Protein AF-A0A1Z3U5L1-F1 (afdb_monomer_lite)

Sequence (80 aa):
MSAWNGIYDSDDVICPRCQGGGTVDCHCGGDLCVCENYGERDCPICHGEGEVSEEREATYFENQRAAFEAMRRVFKDTPQ

Secondary structure (DSSP, 8-state):
--------S--EEE-TTTTT-SEEESSEETTEE-SSGGGEEE-TTTTTSSEEEHHHHHHHHHHHHHHHHHHHHHHHHS--

Organism: Brevundimonas vesicularis (NCBI:txid41276)

Radius of gyration: 17.43 Å; chains: 1; bounding box: 50×40×34 Å

Structure (mmCIF, N/CA/C/O backbone):
data_AF-A0A1Z3U5L1-F1
#
_entry.id   AF-A0A1Z3U5L1-F1
#
loop_
_atom_site.group_PDB
_atom_site.id
_atom_site.type_symbol
_atom_site.label_atom_id
_atom_site.label_alt_id
_atom_site.label_comp_id
_atom_site.label_asym_id
_atom_site.label_entity_id
_atom_site.label_seq_id
_atom_site.pdbx_PDB_ins_code
_atom_site.Cartn_x
_atom_site.Cartn_y
_atom_site.Cartn_z
_atom_site.occupancy
_atom_site.B_iso_or_equiv
_atom_site.auth_seq_id
_atom_site.auth_comp_id
_atom_site.auth_asym_id
_atom_site.auth_atom_id
_atom_site.pdbx_PDB_model_num
ATOM 1 N N . MET A 1 1 ? 30.372 13.649 -6.156 1.00 36.34 1 MET A N 1
ATOM 2 C CA . MET A 1 1 ? 29.366 14.269 -5.271 1.00 36.34 1 MET A CA 1
ATOM 3 C C . MET A 1 1 ? 28.099 14.380 -6.092 1.00 36.34 1 MET A C 1
ATOM 5 O O . MET A 1 1 ? 28.031 15.235 -6.965 1.00 36.34 1 MET A O 1
ATOM 9 N N . SER A 1 2 ? 27.210 13.397 -5.947 1.00 42.25 2 SER A N 1
ATOM 10 C CA . SER A 1 2 ? 26.038 13.228 -6.809 1.00 42.25 2 SER A CA 1
ATOM 11 C C . SER A 1 2 ? 25.020 14.332 -6.555 1.00 42.25 2 SER A C 1
ATOM 13 O O . SER A 1 2 ? 24.712 14.645 -5.406 1.00 42.25 2 SER A O 1
ATOM 15 N N . ALA A 1 3 ? 24.546 14.927 -7.645 1.00 49.41 3 ALA A N 1
ATOM 16 C CA . ALA A 1 3 ? 23.545 15.973 -7.649 1.00 49.41 3 ALA A CA 1
ATOM 17 C C . ALA A 1 3 ? 22.174 15.378 -7.299 1.00 49.41 3 ALA A C 1
ATOM 19 O O . ALA A 1 3 ? 21.572 14.688 -8.114 1.00 49.41 3 ALA A O 1
ATOM 20 N N . TRP A 1 4 ? 21.692 15.664 -6.092 1.00 56.12 4 TRP A N 1
ATOM 21 C CA . TRP A 1 4 ? 20.294 15.498 -5.697 1.00 56.12 4 TRP A CA 1
ATOM 22 C C . TRP A 1 4 ? 19.619 16.871 -5.778 1.00 56.12 4 TRP A C 1
ATOM 24 O O . TRP A 1 4 ? 19.397 17.516 -4.764 1.00 56.12 4 TRP A O 1
ATOM 34 N N . ASN A 1 5 ? 19.391 17.367 -6.995 1.00 52.50 5 ASN A N 1
ATOM 35 C CA . ASN A 1 5 ? 18.697 18.636 -7.244 1.00 52.50 5 ASN A CA 1
ATOM 36 C C . ASN A 1 5 ? 17.631 18.413 -8.323 1.00 52.50 5 ASN A C 1
ATOM 38 O O . ASN A 1 5 ? 17.862 18.744 -9.485 1.00 52.50 5 ASN A O 1
ATOM 42 N N . GLY A 1 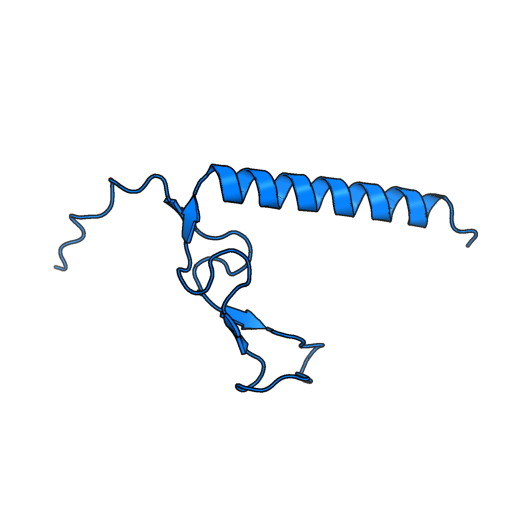6 ? 16.487 17.826 -7.957 1.00 46.38 6 GLY A N 1
ATOM 43 C CA . GLY A 1 6 ? 15.386 17.675 -8.915 1.00 46.38 6 GLY A CA 1
ATOM 44 C C . GLY A 1 6 ? 14.154 16.885 -8.469 1.00 46.38 6 GLY A C 1
ATOM 45 O O . GLY A 1 6 ? 13.611 16.175 -9.301 1.00 46.38 6 GLY A O 1
ATOM 46 N N . ILE A 1 7 ? 13.716 16.959 -7.205 1.00 52.56 7 ILE A N 1
ATOM 47 C CA . ILE A 1 7 ? 12.488 16.274 -6.746 1.00 52.56 7 ILE A CA 1
ATOM 48 C C . ILE A 1 7 ? 11.720 17.197 -5.790 1.00 52.56 7 ILE A C 1
ATOM 50 O O . ILE A 1 7 ? 11.876 17.069 -4.588 1.00 52.56 7 ILE A O 1
ATOM 54 N N . TYR A 1 8 ? 10.978 18.184 -6.287 1.00 54.66 8 TYR A N 1
ATOM 55 C CA . TYR A 1 8 ? 9.962 18.907 -5.497 1.00 54.66 8 TYR A CA 1
ATOM 56 C C . TYR A 1 8 ? 8.969 19.571 -6.458 1.00 54.66 8 TYR A C 1
ATOM 58 O O . TYR A 1 8 ? 8.870 20.792 -6.505 1.00 54.66 8 TYR A O 1
ATOM 66 N N . ASP A 1 9 ? 8.305 18.764 -7.287 1.00 55.59 9 ASP A N 1
ATOM 67 C CA . ASP A 1 9 ? 7.142 19.236 -8.059 1.00 55.59 9 ASP A CA 1
ATOM 68 C C . ASP A 1 9 ? 6.082 18.140 -8.283 1.00 55.59 9 ASP A C 1
ATOM 70 O O . ASP A 1 9 ? 5.163 18.322 -9.075 1.00 55.59 9 ASP A O 1
ATOM 74 N N . SER A 1 10 ? 6.199 16.992 -7.604 1.00 62.31 10 SER A N 1
ATOM 75 C CA . SER A 1 10 ? 5.095 16.043 -7.487 1.00 62.31 10 SER A CA 1
ATOM 76 C C . SER A 1 10 ? 4.575 16.081 -6.054 1.00 62.31 10 SER A C 1
ATOM 78 O O . SER A 1 10 ? 5.330 15.872 -5.105 1.00 62.31 10 SER A O 1
ATOM 80 N N . ASP A 1 11 ? 3.276 16.326 -5.895 1.00 75.69 11 ASP A N 1
ATOM 81 C CA . ASP A 1 11 ? 2.528 16.096 -4.648 1.00 75.69 11 ASP A CA 1
ATOM 82 C C . ASP A 1 11 ? 2.332 14.580 -4.395 1.00 75.69 11 ASP A C 1
ATOM 84 O O . ASP A 1 11 ? 1.328 14.132 -3.834 1.00 75.69 11 ASP A O 1
ATOM 88 N N . ASP A 1 12 ? 3.267 13.767 -4.886 1.00 86.88 12 ASP A N 1
ATOM 89 C CA . ASP A 1 12 ? 3.232 12.322 -4.782 1.00 86.88 12 ASP A CA 1
ATOM 90 C C . ASP A 1 12 ? 3.985 11.895 -3.520 1.00 86.88 12 ASP A C 1
ATOM 92 O O . ASP A 1 12 ? 5.071 12.378 -3.188 1.00 86.88 12 ASP A O 1
ATOM 96 N N . VAL A 1 13 ? 3.368 10.979 -2.786 1.00 94.62 13 VAL A N 1
A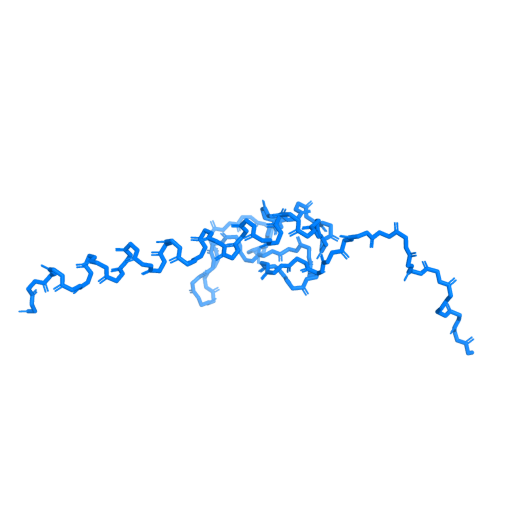TOM 97 C CA . VAL A 1 13 ? 3.880 10.394 -1.553 1.00 94.62 13 VAL A CA 1
ATOM 98 C C . VAL A 1 13 ? 4.222 8.927 -1.775 1.00 94.62 13 VAL A C 1
ATOM 100 O O . VAL A 1 13 ? 3.708 8.254 -2.671 1.00 94.62 13 VAL A O 1
ATOM 103 N N . ILE A 1 14 ? 5.089 8.390 -0.920 1.00 96.31 14 ILE A N 1
ATOM 104 C CA . ILE A 1 14 ? 5.486 6.982 -0.983 1.00 96.31 14 ILE A CA 1
ATOM 105 C C . ILE A 1 14 ? 4.249 6.096 -0.799 1.00 96.31 14 ILE A C 1
ATOM 107 O O . ILE A 1 14 ? 3.515 6.227 0.179 1.00 96.31 14 ILE A O 1
ATOM 111 N N . CYS A 1 15 ? 4.038 5.138 -1.706 1.00 96.94 15 CYS A N 1
ATOM 112 C CA . CYS A 1 15 ? 2.873 4.264 -1.645 1.00 96.94 15 CYS A CA 1
ATOM 113 C C . CYS A 1 15 ? 2.842 3.476 -0.321 1.00 96.94 15 CYS A C 1
ATOM 115 O O . CYS A 1 15 ? 3.738 2.660 -0.074 1.00 96.94 15 CYS A O 1
ATOM 117 N N . PRO A 1 16 ? 1.778 3.594 0.496 1.00 96.62 16 PRO A N 1
ATOM 118 C CA . PRO A 1 16 ? 1.726 2.964 1.817 1.00 96.62 16 PRO A CA 1
ATOM 119 C C . PRO A 1 16 ? 1.574 1.435 1.757 1.00 96.62 16 PRO A C 1
ATOM 121 O O . PRO A 1 16 ? 1.735 0.749 2.767 1.00 96.62 16 PRO A O 1
ATOM 124 N N . ARG A 1 17 ? 1.247 0.868 0.584 1.00 95.25 17 ARG A N 1
ATOM 125 C CA . ARG A 1 17 ? 1.047 -0.579 0.409 1.00 95.25 17 ARG A CA 1
ATOM 126 C C . ARG A 1 17 ? 2.339 -1.343 0.131 1.00 95.25 17 ARG A C 1
ATOM 128 O O . ARG A 1 17 ? 2.512 -2.424 0.696 1.00 95.25 17 ARG A O 1
ATOM 135 N N . CYS A 1 18 ? 3.181 -0.826 -0.764 1.00 96.12 18 CYS A N 1
ATOM 136 C CA . CYS A 1 18 ? 4.456 -1.437 -1.163 1.00 96.12 18 CYS A CA 1
ATOM 137 C C . CYS A 1 18 ? 5.679 -0.690 -0.615 1.00 96.12 18 CYS A C 1
ATOM 139 O O . CYS A 1 18 ? 6.799 -1.118 -0.859 1.00 96.12 18 CYS A O 1
ATOM 141 N N . GLN A 1 19 ? 5.477 0.429 0.091 1.00 95.88 19 GLN A N 1
ATOM 142 C CA . GLN A 1 19 ? 6.533 1.240 0.707 1.00 95.88 19 GLN A CA 1
ATOM 143 C C . GLN A 1 19 ? 7.598 1.700 -0.303 1.00 95.88 19 GLN A C 1
ATOM 145 O O . GLN A 1 19 ? 8.793 1.625 -0.037 1.00 95.88 19 GLN A O 1
ATOM 150 N N . GLY A 1 20 ? 7.164 2.128 -1.493 1.00 95.75 20 GLY A N 1
ATOM 151 C CA . GLY A 1 20 ? 8.071 2.550 -2.568 1.00 95.75 20 GLY A CA 1
ATOM 152 C C . GLY A 1 20 ? 8.589 1.425 -3.467 1.00 95.75 20 GLY A C 1
ATOM 153 O O . GLY A 1 20 ? 9.170 1.709 -4.503 1.00 95.75 20 GLY A O 1
ATOM 154 N N . GLY A 1 21 ? 8.350 0.152 -3.130 1.00 95.12 21 GLY A N 1
ATOM 155 C CA . GLY A 1 21 ? 8.906 -0.980 -3.886 1.00 95.12 21 GLY A CA 1
ATOM 156 C C . GLY A 1 21 ? 8.277 -1.249 -5.259 1.00 95.12 21 GLY A C 1
ATOM 157 O O . GLY A 1 21 ? 8.826 -2.027 -6.029 1.00 95.12 21 GLY A O 1
ATOM 158 N N . GLY A 1 22 ? 7.117 -0.664 -5.569 1.00 95.25 22 GLY A N 1
ATOM 159 C CA . GLY A 1 22 ? 6.385 -0.898 -6.823 1.00 95.25 22 GLY A CA 1
ATOM 160 C C . GLY A 1 22 ? 5.687 -2.263 -6.911 1.00 95.25 22 GLY A C 1
ATOM 161 O O . GLY A 1 22 ? 4.614 -2.358 -7.503 1.00 95.25 22 GLY A O 1
ATOM 162 N N . THR A 1 23 ? 6.202 -3.295 -6.245 1.00 94.12 23 THR A N 1
ATOM 163 C CA . THR A 1 23 ? 5.650 -4.658 -6.239 1.00 94.12 23 THR A CA 1
ATOM 164 C C . THR A 1 23 ? 5.164 -5.092 -4.854 1.00 94.12 23 THR A C 1
ATOM 166 O O . THR A 1 23 ? 5.469 -4.480 -3.827 1.00 94.12 23 THR A O 1
ATOM 169 N N . VAL A 1 24 ? 4.331 -6.133 -4.819 1.00 92.12 24 VAL A N 1
ATOM 170 C CA . VAL A 1 24 ? 3.903 -6.823 -3.595 1.00 92.12 24 VAL A CA 1
ATOM 171 C C . VAL A 1 24 ? 3.841 -8.325 -3.828 1.00 92.12 24 VAL A C 1
ATOM 173 O O . VAL A 1 24 ? 3.571 -8.777 -4.943 1.00 92.12 24 VAL A O 1
ATOM 176 N N . ASP A 1 25 ? 3.947 -9.083 -2.742 1.00 90.38 25 ASP A N 1
ATOM 177 C CA . ASP A 1 25 ? 3.620 -10.504 -2.743 1.00 90.38 25 ASP A CA 1
ATOM 178 C C . ASP A 1 25 ? 2.165 -10.700 -3.175 1.00 90.38 25 ASP A C 1
ATOM 180 O O . ASP A 1 25 ? 1.218 -10.157 -2.587 1.00 90.38 25 ASP A O 1
ATOM 184 N N . CYS A 1 26 ? 1.979 -11.447 -4.254 1.00 81.38 26 CYS A N 1
ATOM 185 C CA . CYS A 1 26 ? 0.696 -11.565 -4.916 1.00 81.38 26 CYS A CA 1
ATOM 186 C C . CYS A 1 26 ? -0.251 -12.464 -4.120 1.00 81.38 26 CYS A C 1
ATOM 188 O O . CYS A 1 26 ? -1.387 -12.052 -3.908 1.00 81.38 26 CYS A O 1
ATOM 190 N N . HIS A 1 27 ? 0.228 -13.590 -3.583 1.00 77.00 27 HIS A N 1
ATOM 191 C CA . HIS A 1 27 ? -0.520 -14.493 -2.700 1.00 77.00 27 HIS A CA 1
ATOM 192 C C . HIS A 1 27 ? 0.443 -15.408 -1.926 1.00 77.00 27 HIS A C 1
ATOM 194 O O . HIS A 1 27 ? 0.472 -16.619 -2.153 1.00 77.00 27 HIS A O 1
ATOM 200 N N . CYS A 1 28 ? 1.267 -14.831 -1.054 1.00 79.06 28 CYS A N 1
ATOM 201 C CA . CYS A 1 28 ? 2.241 -15.594 -0.275 1.00 79.06 28 CYS A CA 1
ATOM 202 C C . CYS A 1 28 ? 1.774 -15.795 1.173 1.00 79.06 28 CYS A C 1
ATOM 204 O O . CYS A 1 28 ? 1.317 -14.858 1.830 1.00 79.06 28 CYS A O 1
ATOM 206 N N . GLY A 1 29 ? 1.877 -17.029 1.663 1.00 76.69 29 GLY A N 1
ATOM 207 C CA . GLY A 1 29 ? 1.660 -17.401 3.059 1.00 76.69 29 GLY A CA 1
ATOM 208 C C . GLY A 1 29 ? 2.908 -18.084 3.602 1.00 76.69 29 GLY A C 1
ATOM 209 O O . GLY A 1 29 ? 3.025 -19.302 3.511 1.00 76.69 29 GLY A O 1
ATOM 210 N N . GLY A 1 30 ? 3.847 -17.307 4.144 1.00 76.75 30 GLY A N 1
ATOM 211 C CA . GLY A 1 30 ? 5.176 -17.819 4.487 1.00 76.75 30 GLY A CA 1
ATOM 212 C C . GLY A 1 30 ? 6.037 -18.002 3.235 1.00 76.75 30 GLY A C 1
ATOM 213 O O . GLY A 1 30 ? 6.202 -17.060 2.469 1.00 76.75 30 GLY A O 1
ATOM 214 N N . ASP A 1 31 ? 6.579 -19.202 3.038 1.00 80.19 31 ASP A N 1
ATOM 215 C CA . ASP A 1 31 ? 7.426 -19.583 1.897 1.00 80.19 31 ASP A CA 1
ATOM 216 C C . ASP A 1 31 ? 6.635 -20.028 0.654 1.00 80.19 31 ASP A C 1
ATOM 218 O O . ASP A 1 31 ? 7.200 -20.167 -0.431 1.00 80.19 31 ASP A O 1
ATOM 222 N N . LEU A 1 32 ? 5.324 -20.243 0.790 1.00 81.44 32 LEU A N 1
ATOM 223 C CA . LEU A 1 32 ? 4.460 -20.655 -0.309 1.00 81.44 32 LEU A CA 1
ATOM 224 C C . LEU A 1 32 ? 3.803 -19.448 -0.984 1.00 81.44 32 LEU A C 1
ATOM 226 O O . LEU A 1 32 ? 2.961 -18.784 -0.379 1.00 81.44 32 LEU A O 1
ATOM 230 N N . CYS A 1 33 ? 4.102 -19.245 -2.267 1.00 82.81 33 CYS A N 1
ATOM 231 C CA . CYS A 1 33 ? 3.448 -18.265 -3.133 1.00 82.81 33 CYS A CA 1
ATOM 232 C C . CYS A 1 33 ? 2.659 -18.965 -4.248 1.00 82.81 33 CYS A C 1
ATOM 234 O O . CYS A 1 33 ? 3.206 -19.795 -4.970 1.00 82.81 33 CYS A O 1
ATOM 236 N N . VAL A 1 34 ? 1.375 -18.628 -4.412 1.00 82.12 34 VAL A N 1
ATOM 237 C CA . VAL A 1 34 ? 0.462 -19.334 -5.345 1.00 82.12 34 VAL A CA 1
ATOM 238 C C . VAL A 1 34 ? 0.206 -18.594 -6.663 1.00 82.12 34 VAL A C 1
ATOM 240 O O . VAL A 1 34 ? -0.864 -18.698 -7.254 1.00 82.12 34 VAL A O 1
ATOM 243 N N . CYS A 1 35 ? 1.181 -17.830 -7.140 1.00 79.69 35 CYS A N 1
ATOM 244 C CA . CYS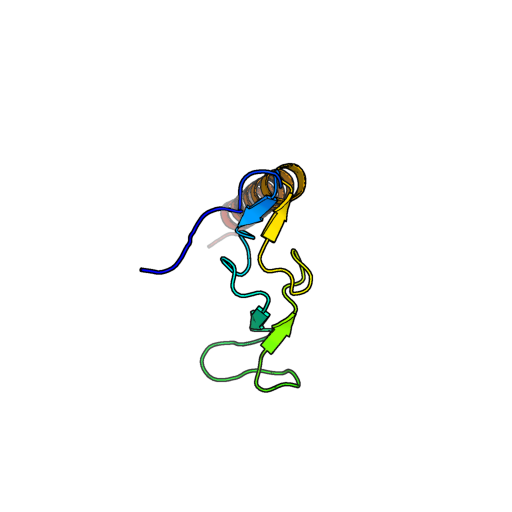 A 1 35 ? 1.054 -16.996 -8.336 1.00 79.69 35 CYS A CA 1
ATOM 245 C C . CYS A 1 35 ? 2.309 -17.082 -9.211 1.00 79.69 35 CYS A C 1
ATOM 247 O O . CYS A 1 35 ? 3.380 -17.473 -8.743 1.00 79.69 35 CYS A O 1
ATOM 249 N N . GLU A 1 36 ? 2.152 -16.741 -10.491 1.00 76.56 36 GLU A N 1
ATOM 250 C CA . GLU A 1 36 ? 3.260 -16.633 -11.446 1.00 76.56 36 GLU A CA 1
ATOM 251 C C . GLU A 1 36 ? 4.230 -15.499 -11.040 1.00 76.56 36 GLU A C 1
ATOM 253 O O . GLU A 1 36 ? 3.942 -14.733 -10.125 1.00 76.56 36 GLU A O 1
ATOM 258 N N . ASN A 1 37 ? 5.389 -15.392 -11.704 1.00 77.25 37 ASN A N 1
ATOM 259 C CA . ASN A 1 37 ? 6.413 -14.369 -11.423 1.00 77.25 37 ASN A CA 1
ATOM 260 C C . ASN A 1 37 ? 7.031 -14.442 -10.008 1.00 77.25 37 ASN A C 1
ATOM 262 O O . ASN A 1 37 ? 7.125 -13.451 -9.293 1.00 77.25 37 ASN A O 1
ATOM 266 N N . TYR A 1 38 ? 7.458 -15.640 -9.595 1.00 77.56 38 TYR A N 1
ATOM 267 C CA . TYR A 1 38 ? 8.170 -15.872 -8.325 1.00 77.56 38 TYR A CA 1
ATOM 268 C C . TYR A 1 38 ? 7.457 -15.357 -7.063 1.00 77.56 38 TYR A C 1
ATOM 270 O O . TYR A 1 38 ? 8.099 -15.166 -6.036 1.00 77.56 38 TYR A O 1
ATOM 278 N N . GLY A 1 39 ? 6.137 -15.176 -7.105 1.00 85.19 39 GLY A N 1
ATOM 279 C CA . GLY A 1 39 ? 5.388 -14.666 -5.961 1.00 85.19 39 GLY A CA 1
ATOM 280 C C . GLY A 1 39 ? 5.070 -13.177 -6.015 1.00 85.19 39 GLY A C 1
ATOM 281 O O . GLY A 1 39 ? 4.293 -12.715 -5.185 1.00 85.19 39 GLY A O 1
ATOM 282 N N . GLU A 1 40 ? 5.594 -12.435 -6.989 1.00 89.06 40 GLU A N 1
ATOM 283 C CA . GLU A 1 40 ? 5.475 -10.981 -7.051 1.00 89.06 40 GLU A CA 1
ATOM 284 C C . GLU A 1 40 ? 4.479 -10.519 -8.115 1.00 89.06 40 GLU A C 1
ATOM 286 O O . GLU A 1 40 ? 4.383 -11.068 -9.214 1.00 89.06 40 GLU A O 1
ATOM 291 N N . ARG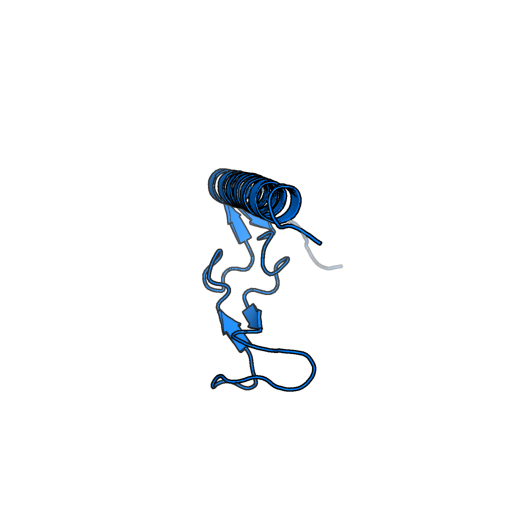 A 1 41 ? 3.771 -9.434 -7.809 1.00 90.94 41 ARG A N 1
ATOM 292 C CA . ARG A 1 41 ? 2.983 -8.672 -8.782 1.00 90.94 41 ARG A CA 1
ATOM 293 C C . ARG A 1 41 ? 3.167 -7.180 -8.579 1.00 90.94 41 ARG A C 1
ATOM 295 O O . ARG A 1 41 ? 3.530 -6.746 -7.485 1.00 90.94 41 ARG A O 1
ATOM 302 N N . ASP A 1 42 ? 2.772 -6.402 -9.577 1.00 94.44 42 ASP A N 1
ATOM 303 C CA . ASP A 1 42 ? 2.643 -4.957 -9.425 1.00 94.44 42 ASP A CA 1
ATOM 304 C C . ASP A 1 42 ? 1.695 -4.624 -8.271 1.00 94.44 42 ASP A C 1
ATOM 306 O O . ASP A 1 42 ? 0.616 -5.214 -8.104 1.00 94.44 42 ASP A O 1
ATOM 310 N N . CYS A 1 43 ? 2.111 -3.664 -7.451 1.00 94.50 43 CYS A N 1
ATOM 311 C CA . CYS A 1 43 ? 1.323 -3.193 -6.332 1.00 94.50 43 CYS A CA 1
ATOM 312 C C . CYS A 1 43 ? -0.033 -2.699 -6.856 1.00 94.50 43 CYS A C 1
ATOM 314 O O . CYS A 1 43 ? -0.078 -1.780 -7.667 1.00 94.50 43 CYS A O 1
ATOM 316 N N . PRO A 1 44 ? -1.168 -3.230 -6.373 1.00 93.12 44 PRO A N 1
ATOM 317 C CA . PRO A 1 44 ? -2.482 -2.862 -6.902 1.00 93.12 44 PRO A CA 1
ATOM 318 C C . PRO A 1 44 ? -2.906 -1.425 -6.571 1.00 93.12 44 PRO A C 1
ATOM 320 O O . PRO A 1 44 ? -3.971 -1.002 -7.004 1.00 93.12 44 PRO A O 1
ATOM 323 N N . ILE A 1 45 ? -2.122 -0.713 -5.754 1.00 95.62 45 ILE A N 1
ATOM 324 C CA . ILE A 1 45 ? -2.420 0.649 -5.306 1.00 95.62 45 ILE A CA 1
ATOM 325 C C . ILE A 1 45 ? -1.654 1.686 -6.134 1.00 95.62 45 ILE A C 1
ATOM 327 O O . ILE A 1 45 ? -2.268 2.644 -6.590 1.00 95.62 45 ILE A O 1
ATOM 331 N N . CYS A 1 46 ? -0.343 1.501 -6.329 1.00 96.38 46 CYS A N 1
ATOM 332 C CA . CYS A 1 46 ? 0.485 2.395 -7.153 1.00 96.38 46 CYS A CA 1
ATOM 333 C C . CYS A 1 46 ? 0.752 1.867 -8.565 1.00 96.38 46 CYS A C 1
ATOM 335 O O . CYS A 1 46 ? 1.392 2.548 -9.348 1.00 96.38 46 CYS A O 1
ATOM 337 N N . HIS A 1 47 ? 0.289 0.662 -8.896 1.00 95.56 47 HIS A N 1
ATOM 338 C CA . HIS A 1 47 ? 0.432 0.050 -10.220 1.00 95.56 47 HIS A CA 1
ATOM 339 C C . HIS A 1 47 ? 1.881 -0.0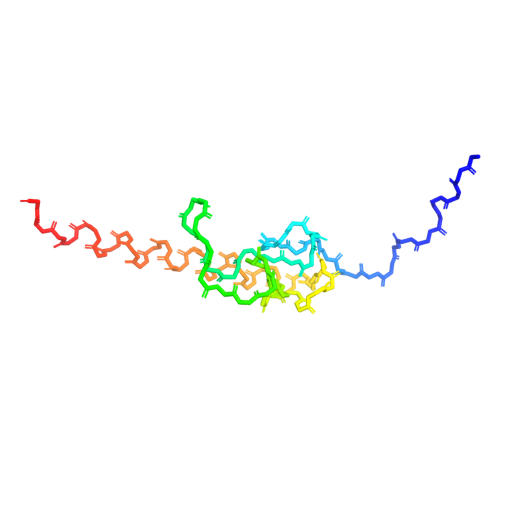50 -10.725 1.00 95.56 47 HIS A C 1
ATOM 341 O O . HIS A 1 47 ? 2.120 0.068 -11.919 1.00 95.56 47 HIS A O 1
ATOM 347 N N . GLY A 1 48 ? 2.840 -0.280 -9.822 1.00 95.69 48 GLY A N 1
A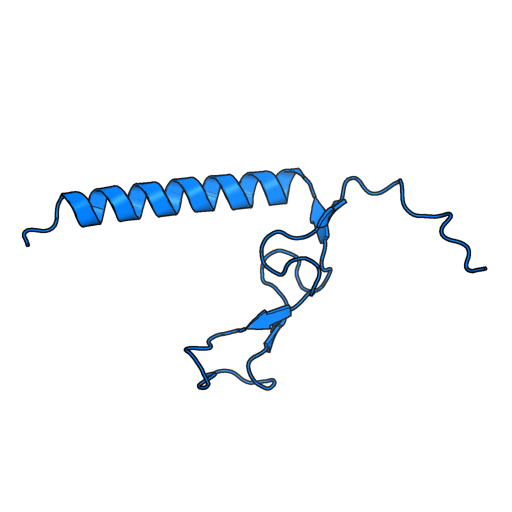TOM 348 C CA . GLY A 1 48 ? 4.262 -0.388 -10.170 1.00 95.69 48 GLY A CA 1
ATOM 349 C C . GLY A 1 48 ? 5.072 0.890 -9.948 1.00 95.69 48 GLY A C 1
ATOM 350 O O . GLY A 1 48 ? 6.290 0.807 -9.858 1.00 95.69 48 GLY A O 1
ATOM 351 N N . GLU A 1 49 ? 4.422 2.043 -9.765 1.00 96.12 49 GLU A N 1
ATOM 352 C CA . GLU A 1 49 ? 5.100 3.352 -9.713 1.00 96.12 49 GLU A CA 1
ATOM 353 C C . GLU A 1 49 ? 5.846 3.614 -8.393 1.00 96.12 49 GLU A C 1
ATOM 355 O O . GLU A 1 49 ? 6.707 4.480 -8.308 1.00 96.12 49 GLU A O 1
ATOM 360 N N . GLY A 1 50 ? 5.512 2.888 -7.322 1.00 96.00 50 GLY A N 1
ATOM 361 C CA . GLY A 1 50 ? 6.108 3.087 -5.992 1.00 96.00 50 GLY A CA 1
ATOM 362 C C . GLY A 1 50 ? 5.568 4.302 -5.222 1.00 96.00 50 GLY A C 1
ATOM 363 O O . GLY A 1 50 ? 5.593 4.294 -3.991 1.00 96.00 50 GLY A O 1
ATOM 364 N N . GLU A 1 51 ? 4.969 5.269 -5.908 1.00 96.19 51 GLU A N 1
ATOM 365 C CA . GLU A 1 51 ? 4.382 6.488 -5.340 1.00 96.19 51 GLU A CA 1
ATOM 366 C C . GLU A 1 51 ? 2.879 6.591 -5.658 1.00 96.19 51 GLU A C 1
ATOM 368 O O . GLU A 1 51 ? 2.352 5.882 -6.520 1.00 96.19 51 GLU A O 1
ATOM 373 N N . VAL A 1 52 ? 2.150 7.407 -4.898 1.00 95.50 52 VAL A N 1
ATOM 374 C CA . VAL A 1 52 ? 0.726 7.718 -5.102 1.00 95.50 52 VAL A CA 1
ATOM 375 C C . VAL A 1 52 ? 0.442 9.163 -4.711 1.00 95.50 52 VAL A C 1
ATOM 377 O O . VAL A 1 52 ? 1.143 9.712 -3.875 1.00 95.50 52 VAL A O 1
ATOM 380 N N . SER A 1 53 ? -0.650 9.740 -5.207 1.00 95.00 53 SER A N 1
ATOM 381 C CA . SER A 1 53 ? -1.119 11.038 -4.715 1.00 95.00 53 SER A CA 1
ATOM 382 C C . SER A 1 53 ? -1.538 10.990 -3.239 1.00 95.00 53 SER A C 1
ATOM 384 O O . SER A 1 53 ? -2.020 9.958 -2.750 1.00 95.00 53 SER A O 1
ATOM 386 N N . GLU A 1 54 ? -1.462 12.133 -2.550 1.00 93.88 54 GLU A N 1
ATOM 387 C CA . GLU A 1 54 ? -1.949 12.288 -1.166 1.00 93.88 54 GLU A CA 1
ATOM 388 C C . GLU A 1 54 ? -3.415 11.836 -0.994 1.00 93.88 54 GLU A C 1
ATOM 390 O O . GLU A 1 54 ? -3.770 11.184 -0.011 1.00 93.88 54 GLU A O 1
ATOM 395 N N . GLU A 1 55 ? -4.284 12.110 -1.974 1.00 94.12 55 GLU A N 1
ATOM 396 C CA . GLU A 1 55 ? -5.693 11.680 -1.950 1.00 94.12 55 GLU A CA 1
ATOM 397 C C . GLU A 1 55 ? -5.827 10.149 -1.903 1.00 94.12 55 GLU A C 1
ATOM 399 O O . GLU A 1 55 ? -6.638 9.585 -1.153 1.00 94.12 55 GLU A O 1
ATOM 404 N N . ARG A 1 56 ? -5.013 9.447 -2.698 1.00 93.94 56 ARG A N 1
ATOM 405 C CA . ARG A 1 56 ? -5.028 7.984 -2.751 1.00 93.94 56 ARG A CA 1
ATOM 406 C C . ARG A 1 56 ? -4.431 7.382 -1.479 1.00 93.94 56 ARG A C 1
ATOM 408 O O . ARG A 1 56 ? -4.938 6.359 -1.011 1.00 93.94 56 ARG A O 1
ATOM 415 N N . GLU A 1 57 ? -3.421 8.015 -0.888 1.00 95.31 57 GLU A N 1
ATOM 416 C CA . GLU A 1 57 ? -2.905 7.644 0.434 1.00 95.31 57 GLU A CA 1
ATOM 417 C C . GLU A 1 57 ? -3.985 7.792 1.521 1.00 95.31 57 GLU A C 1
ATOM 419 O O . GLU A 1 57 ? -4.254 6.846 2.271 1.00 95.31 57 GLU A O 1
ATOM 424 N N . ALA A 1 58 ? -4.665 8.940 1.572 1.00 95.75 58 ALA A N 1
ATOM 425 C CA . ALA A 1 58 ? -5.730 9.194 2.538 1.00 95.75 58 ALA A CA 1
ATOM 426 C C . ALA A 1 58 ? -6.851 8.146 2.430 1.00 95.75 58 ALA A C 1
ATOM 428 O O . ALA A 1 58 ? -7.276 7.568 3.439 1.00 95.75 58 ALA A O 1
ATOM 429 N N . THR A 1 59 ? -7.252 7.823 1.198 1.00 96.31 59 THR A N 1
ATOM 430 C CA . THR A 1 59 ? -8.247 6.783 0.904 1.00 96.31 59 THR A CA 1
ATOM 431 C C . THR A 1 59 ? -7.787 5.401 1.388 1.00 96.31 59 THR A C 1
ATOM 433 O O . THR A 1 59 ? -8.571 4.642 1.963 1.00 96.31 59 THR A O 1
ATOM 436 N N . TYR A 1 60 ? -6.509 5.051 1.201 1.00 96.12 60 TYR A N 1
ATOM 437 C CA . TYR A 1 60 ? -5.951 3.779 1.670 1.00 96.12 60 TYR A CA 1
ATOM 438 C C . TYR A 1 60 ? -6.086 3.622 3.192 1.00 96.12 60 TYR A C 1
ATOM 440 O O . TYR A 1 60 ? -6.564 2.588 3.672 1.00 96.12 60 TYR A O 1
ATOM 448 N N . PHE A 1 61 ? -5.723 4.653 3.959 1.00 97.12 61 PHE A N 1
ATOM 449 C CA . PHE A 1 61 ? -5.805 4.611 5.420 1.00 97.12 61 PHE A CA 1
ATOM 450 C C . PHE A 1 61 ? -7.237 4.688 5.955 1.00 97.12 61 PHE A C 1
ATOM 452 O O . PHE A 1 61 ? -7.540 4.090 6.991 1.00 97.12 61 PHE A O 1
ATOM 459 N N . GLU A 1 62 ? -8.144 5.393 5.280 1.00 97.62 62 GLU A N 1
ATOM 460 C CA . GLU A 1 62 ? -9.572 5.339 5.603 1.00 97.62 62 GLU A CA 1
ATOM 461 C C . GLU A 1 62 ? -10.130 3.922 5.430 1.00 97.62 62 GLU A C 1
ATOM 463 O O . GLU A 1 62 ? -10.719 3.379 6.367 1.00 97.62 62 GLU A O 1
ATOM 468 N N . ASN A 1 63 ? -9.845 3.277 4.297 1.00 96.69 63 ASN A N 1
ATOM 469 C CA . ASN A 1 63 ? -10.279 1.906 4.034 1.00 96.69 63 ASN A CA 1
ATOM 470 C C . ASN A 1 63 ? -9.704 0.907 5.047 1.00 96.69 63 ASN A C 1
ATOM 472 O O . ASN A 1 63 ? -10.427 0.028 5.518 1.00 96.69 63 ASN A O 1
ATOM 476 N N . GLN A 1 64 ? -8.433 1.053 5.442 1.00 96.06 64 GLN A N 1
ATOM 477 C CA . GLN A 1 64 ? -7.840 0.225 6.498 1.00 96.06 64 GLN A CA 1
ATOM 478 C C . GLN A 1 64 ? -8.552 0.396 7.844 1.00 96.06 64 GLN A C 1
ATOM 480 O O . GLN A 1 64 ? -8.856 -0.596 8.511 1.00 96.06 64 GLN A O 1
ATOM 485 N N . ARG A 1 65 ? -8.857 1.640 8.239 1.00 96.88 65 ARG A N 1
ATOM 486 C CA . ARG A 1 65 ? -9.601 1.920 9.477 1.00 96.88 65 ARG A CA 1
ATOM 487 C C . ARG A 1 65 ? -11.003 1.318 9.433 1.00 96.88 65 ARG A C 1
ATOM 489 O O . ARG A 1 65 ? -11.405 0.670 10.399 1.00 96.88 65 ARG A O 1
ATOM 496 N N . ALA A 1 66 ? -11.712 1.475 8.316 1.00 96.62 66 ALA A N 1
ATOM 497 C CA . ALA A 1 66 ? -13.044 0.911 8.123 1.00 96.62 66 ALA A CA 1
ATOM 498 C C . ALA A 1 66 ? -13.030 -0.627 8.177 1.00 96.62 66 ALA A C 1
ATOM 500 O O . ALA A 1 66 ? -13.851 -1.229 8.872 1.00 96.62 66 ALA A O 1
ATOM 501 N N . ALA A 1 67 ? -12.065 -1.270 7.513 1.00 94.38 67 ALA A N 1
ATOM 502 C CA . ALA A 1 67 ? -11.902 -2.721 7.538 1.00 94.38 67 ALA A CA 1
ATOM 503 C C . ALA A 1 67 ? -11.586 -3.236 8.950 1.00 94.38 67 ALA A C 1
ATOM 505 O O . ALA A 1 67 ? -12.214 -4.187 9.420 1.00 94.38 67 ALA A O 1
ATOM 506 N N . PHE A 1 68 ? -10.664 -2.581 9.662 1.00 93.88 68 PHE A N 1
ATOM 507 C CA . PHE A 1 68 ? -10.348 -2.924 11.047 1.00 93.88 68 PHE A CA 1
ATOM 508 C C . PHE A 1 68 ? -11.573 -2.792 11.957 1.00 93.88 68 PHE A C 1
ATOM 510 O O . PHE A 1 68 ? -11.845 -3.676 12.771 1.00 93.88 68 PHE A O 1
ATOM 517 N N . GLU A 1 69 ? -12.348 -1.716 11.811 1.00 95.75 69 GLU A N 1
ATOM 518 C CA . GLU A 1 69 ? -13.563 -1.530 12.594 1.00 95.75 69 GLU A CA 1
ATOM 519 C C . GLU A 1 69 ? -14.616 -2.605 12.293 1.00 95.75 69 GLU A C 1
ATOM 521 O O . GLU A 1 69 ? -15.221 -3.134 13.229 1.00 95.75 69 GLU A O 1
ATOM 526 N N . ALA A 1 70 ? -14.806 -2.963 11.020 1.00 94.81 70 ALA A N 1
ATOM 527 C CA . ALA A 1 70 ? -15.723 -4.021 10.611 1.00 94.81 70 ALA A CA 1
ATOM 528 C C . ALA A 1 70 ? -15.329 -5.375 11.221 1.00 94.81 70 ALA A C 1
ATOM 530 O O . ALA A 1 70 ? -16.157 -6.024 11.862 1.00 94.81 70 ALA A O 1
ATOM 531 N N . MET A 1 71 ? -14.050 -5.755 11.121 1.00 92.69 71 MET A N 1
ATOM 532 C CA . MET A 1 71 ? -13.534 -6.982 11.736 1.00 92.69 71 MET A CA 1
ATOM 533 C C . MET A 1 71 ? -13.710 -6.963 13.256 1.00 92.69 71 MET A C 1
ATOM 535 O O . MET A 1 71 ? -14.160 -7.944 13.843 1.00 92.69 71 MET A O 1
ATOM 539 N N . ARG A 1 72 ? -13.425 -5.828 13.906 1.00 91.88 72 ARG A N 1
ATOM 540 C CA . ARG A 1 72 ? -13.607 -5.667 15.354 1.00 91.88 72 ARG A CA 1
ATOM 541 C C . ARG A 1 72 ? -15.056 -5.895 15.787 1.00 91.88 72 ARG A C 1
ATOM 543 O O . ARG A 1 72 ? -15.266 -6.440 16.866 1.00 91.88 72 ARG A O 1
ATOM 550 N N . ARG A 1 73 ? -16.044 -5.451 15.003 1.00 92.25 73 ARG A N 1
ATOM 551 C CA . ARG A 1 73 ? -17.468 -5.693 15.299 1.00 92.25 73 ARG A CA 1
ATOM 552 C C . ARG A 1 73 ? -17.783 -7.187 15.222 1.00 92.25 73 ARG A C 1
ATOM 554 O O . ARG A 1 73 ? -18.266 -7.737 16.200 1.00 92.25 73 ARG A O 1
ATOM 561 N N . VAL A 1 74 ? -17.375 -7.854 14.139 1.00 92.06 74 VAL A N 1
ATOM 562 C CA . VAL A 1 74 ? -17.570 -9.307 13.971 1.00 92.06 74 VAL A CA 1
ATOM 563 C C . VAL A 1 74 ? -16.944 -10.094 15.124 1.00 92.06 74 VAL A C 1
ATOM 565 O O . VAL A 1 74 ? -17.613 -10.919 15.730 1.00 92.06 74 VAL A O 1
ATOM 568 N N . PHE A 1 75 ? -15.692 -9.808 15.490 1.00 87.88 75 PHE A N 1
ATOM 569 C CA . PHE A 1 75 ? -15.016 -10.542 16.566 1.00 87.88 75 PHE A CA 1
ATOM 570 C C . PHE A 1 75 ? -15.601 -10.300 17.962 1.00 87.88 75 PHE A C 1
ATOM 572 O O . PHE A 1 75 ? -15.490 -11.179 18.811 1.00 87.88 75 PHE A O 1
ATOM 579 N N . LYS A 1 76 ? -16.203 -9.132 18.228 1.00 84.50 76 LYS A N 1
ATOM 580 C CA . LYS A 1 76 ? -16.897 -8.877 19.503 1.00 84.50 76 LYS A CA 1
ATOM 581 C C . LYS A 1 76 ? -18.180 -9.693 19.641 1.00 84.50 76 LYS A C 1
ATOM 583 O O . LYS A 1 76 ? -18.536 -10.046 20.760 1.00 84.50 76 LYS A O 1
ATOM 588 N N . ASP A 1 77 ? -18.841 -9.969 18.522 1.00 76.50 77 ASP A N 1
ATOM 589 C CA . ASP A 1 77 ? -20.163 -10.593 18.491 1.00 76.50 77 ASP A CA 1
ATOM 590 C C . ASP A 1 77 ? -20.099 -12.129 18.333 1.00 76.50 77 ASP A C 1
ATOM 592 O O . ASP A 1 77 ? -21.126 -12.800 18.439 1.00 76.50 77 ASP A O 1
ATOM 596 N N . THR A 1 78 ? -18.909 -12.710 18.124 1.00 70.06 78 THR A N 1
ATOM 597 C CA . THR A 1 78 ? -18.696 -14.168 18.061 1.00 70.06 78 THR A CA 1
ATOM 598 C C . THR A 1 78 ? -18.630 -14.775 19.473 1.00 70.06 78 THR A C 1
ATOM 600 O O . THR A 1 78 ? -17.736 -14.406 20.241 1.00 70.06 78 THR A O 1
ATOM 603 N N . PRO A 1 79 ? -19.523 -15.718 19.843 1.00 62.88 79 PRO A N 1
ATOM 604 C CA . PRO A 1 79 ? -19.401 -16.477 21.089 1.00 62.88 79 PRO A CA 1
ATOM 605 C C . PRO A 1 79 ? -18.085 -17.266 21.109 1.00 62.88 79 PRO A C 1
ATOM 607 O O . PRO A 1 79 ? -17.742 -17.893 20.106 1.00 62.88 79 PRO A O 1
ATOM 610 N N . GLN A 1 80 ? -17.370 -17.210 22.235 1.00 60.53 80 GLN A N 1
ATOM 611 C CA . GLN A 1 80 ? -16.111 -17.936 22.457 1.00 60.53 80 GLN A CA 1
ATOM 612 C C . GLN A 1 80 ? -16.361 -19.434 22.650 1.00 60.53 80 GLN A C 1
ATOM 614 O O . GLN A 1 80 ? -17.302 -19.763 23.412 1.00 60.53 80 GLN A O 1
#

Foldseek 3Di:
DDDPPDPDDDLKDFDPQCRLQQKDQPADDDCDRDDPDNRIDGDPQCRSRRIDHPVSVVVVVVVVVVVVVVVVVVVVPDDD

pLDDT: mean 84.74, std 15.41, range [36.34, 97.62]